Protein AF-A0A2G6PJ49-F1 (afdb_monomer)

Structure (mmCIF, N/CA/C/O backbone):
data_AF-A0A2G6PJ49-F1
#
_entry.id   AF-A0A2G6PJ49-F1
#
loop_
_atom_site.group_PDB
_atom_site.id
_atom_site.type_symbol
_atom_site.label_atom_id
_atom_site.label_alt_id
_atom_site.label_comp_id
_atom_site.label_asym_id
_atom_site.label_entity_id
_atom_site.label_seq_id
_atom_site.pdbx_PDB_ins_code
_atom_site.Cartn_x
_atom_site.Cartn_y
_atom_site.Cartn_z
_atom_site.occupancy
_atom_site.B_iso_or_equiv
_atom_site.auth_seq_id
_atom_site.auth_comp_id
_atom_site.auth_asym_id
_atom_site.auth_atom_id
_atom_site.pdbx_PDB_model_num
ATOM 1 N N . MET A 1 1 ? 31.97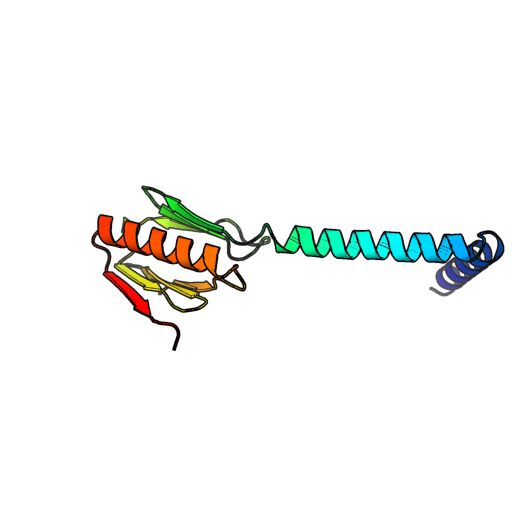1 29.845 -19.717 1.00 50.16 1 MET A N 1
ATOM 2 C CA . MET A 1 1 ? 30.785 29.062 -20.141 1.00 50.16 1 MET A CA 1
ATOM 3 C C . MET A 1 1 ? 30.758 28.738 -21.638 1.00 50.16 1 MET A C 1
ATOM 5 O O . MET A 1 1 ? 30.213 27.704 -21.982 1.00 50.16 1 MET A O 1
ATOM 9 N N . VAL A 1 2 ? 31.379 29.539 -22.517 1.00 52.47 2 VAL A N 1
ATOM 10 C CA . VAL A 1 2 ? 31.363 29.320 -23.983 1.00 52.47 2 VAL A CA 1
ATOM 11 C C . VAL A 1 2 ? 32.224 28.127 -24.442 1.00 52.47 2 VAL A C 1
ATOM 13 O O . VAL A 1 2 ? 31.807 27.374 -25.310 1.00 52.47 2 VAL A O 1
ATOM 16 N N . ILE A 1 3 ? 33.377 27.880 -23.807 1.00 52.06 3 ILE A N 1
ATOM 17 C CA . ILE A 1 3 ? 34.317 26.804 -24.200 1.00 52.06 3 ILE A CA 1
ATOM 18 C C . ILE A 1 3 ? 33.708 25.396 -24.023 1.00 52.06 3 ILE A C 1
ATOM 20 O O . ILE A 1 3 ? 33.989 24.494 -24.804 1.00 52.06 3 ILE A O 1
ATOM 24 N N . ALA A 1 4 ? 32.828 25.214 -23.032 1.00 54.66 4 ALA A N 1
ATOM 25 C CA . ALA A 1 4 ? 32.162 23.933 -22.792 1.00 54.66 4 ALA A CA 1
ATOM 26 C C . ALA A 1 4 ? 31.097 23.607 -23.855 1.00 54.66 4 ALA A C 1
ATOM 28 O O . ALA A 1 4 ? 30.935 22.443 -24.202 1.00 54.66 4 ALA A O 1
ATOM 29 N N . ALA A 1 5 ? 30.406 24.619 -24.393 1.00 55.31 5 ALA A N 1
ATOM 30 C CA . ALA A 1 5 ? 29.389 24.426 -25.429 1.00 55.31 5 ALA A CA 1
ATOM 31 C C . ALA A 1 5 ? 30.024 23.990 -26.760 1.00 55.31 5 ALA A C 1
ATOM 33 O O . ALA A 1 5 ? 29.625 22.977 -27.322 1.00 55.31 5 ALA A O 1
ATOM 34 N N . VAL A 1 6 ? 31.109 24.660 -27.176 1.00 63.25 6 VAL A N 1
ATOM 35 C CA . VAL A 1 6 ? 31.838 24.322 -28.415 1.00 63.25 6 VAL A CA 1
ATOM 36 C C . VAL A 1 6 ? 32.409 22.898 -28.370 1.00 63.25 6 VAL A C 1
ATOM 38 O O . VAL A 1 6 ? 32.410 22.195 -29.378 1.00 63.25 6 VAL A O 1
ATOM 41 N N . GLY A 1 7 ? 32.860 22.446 -27.195 1.00 66.38 7 GLY A N 1
ATOM 42 C CA . GLY A 1 7 ? 33.339 21.075 -27.009 1.00 66.38 7 GLY A CA 1
ATOM 43 C C . GLY A 1 7 ? 32.238 20.025 -27.179 1.00 66.38 7 GLY A C 1
ATOM 44 O O . GLY A 1 7 ? 32.470 18.999 -27.810 1.00 66.38 7 GLY A O 1
ATOM 45 N N . ILE A 1 8 ? 31.034 20.286 -26.661 1.00 73.94 8 ILE A N 1
ATOM 46 C CA . ILE A 1 8 ? 29.890 19.369 -26.786 1.00 73.94 8 ILE A CA 1
ATOM 47 C C . ILE A 1 8 ? 29.444 19.275 -28.247 1.00 73.94 8 ILE A C 1
ATOM 49 O O . ILE A 1 8 ? 29.245 18.167 -28.743 1.00 73.94 8 ILE A O 1
ATOM 53 N N . ASP A 1 9 ? 29.364 20.405 -28.949 1.00 72.31 9 ASP A N 1
ATOM 54 C CA . ASP A 1 9 ? 28.932 20.452 -30.349 1.00 72.31 9 ASP A CA 1
ATOM 55 C C . ASP A 1 9 ? 29.917 19.728 -31.283 1.00 72.31 9 ASP A C 1
ATOM 57 O O . ASP A 1 9 ? 29.505 18.971 -32.164 1.00 72.31 9 ASP A O 1
ATOM 61 N N . ALA A 1 10 ? 31.227 19.881 -31.050 1.00 74.12 10 ALA A N 1
ATOM 62 C CA . ALA A 1 10 ? 32.264 19.182 -31.812 1.00 74.12 10 ALA A CA 1
ATOM 63 C C . ALA A 1 10 ? 32.246 17.662 -31.574 1.00 74.12 10 ALA A C 1
ATOM 65 O O . ALA A 1 10 ? 32.399 16.884 -32.517 1.00 74.12 10 ALA A O 1
ATOM 66 N N . ILE A 1 11 ? 32.015 17.230 -30.329 1.00 74.50 11 ILE A N 1
ATOM 67 C CA . ILE A 1 11 ? 31.872 15.808 -29.986 1.00 74.50 11 ILE A CA 1
ATOM 68 C C . ILE A 1 11 ? 30.608 15.232 -30.632 1.00 74.50 11 ILE A C 1
ATOM 70 O O . ILE A 1 11 ? 30.655 14.132 -31.178 1.00 74.50 11 ILE A O 1
ATOM 74 N N . LEU A 1 12 ? 29.497 15.976 -30.623 1.00 71.12 12 LEU A N 1
ATOM 75 C CA . LEU A 1 12 ? 28.240 15.555 -31.241 1.00 71.12 12 LEU A CA 1
ATOM 76 C C . LEU A 1 12 ? 28.392 15.392 -32.762 1.00 71.12 12 LEU A C 1
ATOM 78 O O . LEU A 1 12 ? 27.957 14.386 -33.317 1.00 71.12 12 LEU A O 1
ATOM 82 N N . ALA A 1 13 ? 29.058 16.347 -33.421 1.00 72.19 13 ALA A N 1
ATOM 83 C CA . ALA A 1 13 ? 29.320 16.321 -34.858 1.00 72.19 13 ALA A CA 1
ATOM 84 C C . ALA A 1 13 ? 30.272 15.181 -35.265 1.00 72.19 13 ALA A C 1
ATOM 86 O O . ALA A 1 13 ? 30.041 14.510 -36.273 1.00 72.19 13 ALA A O 1
ATOM 87 N N . LEU A 1 14 ? 31.308 14.910 -34.462 1.00 72.19 14 LEU A N 1
ATOM 88 C CA . LEU A 1 14 ? 32.211 13.772 -34.664 1.00 72.19 14 LEU A CA 1
ATOM 89 C C . LEU A 1 14 ? 31.471 12.434 -34.503 1.00 72.19 14 LEU A C 1
ATOM 91 O O . LEU A 1 14 ? 31.644 11.517 -35.303 1.00 72.19 14 LEU A O 1
ATOM 95 N N . LEU A 1 15 ? 30.593 12.329 -33.504 1.00 68.31 15 LEU A N 1
ATOM 96 C CA . LEU A 1 15 ? 29.783 11.132 -33.283 1.00 68.31 15 LEU A CA 1
ATOM 97 C C . LEU A 1 15 ? 28.795 10.889 -34.440 1.00 68.31 15 LEU A C 1
ATOM 99 O O . LEU A 1 15 ? 28.603 9.748 -34.847 1.00 68.31 15 LEU A O 1
ATOM 103 N N . LEU A 1 16 ? 28.209 11.954 -34.998 1.00 68.44 16 LEU A N 1
ATOM 104 C CA . LEU A 1 16 ? 27.277 11.904 -36.135 1.00 68.44 16 LEU A CA 1
ATOM 105 C C . LEU A 1 16 ? 27.937 11.533 -37.470 1.00 68.44 16 LEU A C 1
ATOM 107 O O . LEU A 1 16 ? 27.258 11.027 -38.359 1.00 68.44 16 LEU A O 1
ATOM 111 N N . THR A 1 17 ? 29.235 11.798 -37.621 1.00 70.69 17 THR A N 1
ATOM 112 C CA . THR A 1 17 ? 29.982 11.555 -38.867 1.00 70.69 17 THR A CA 1
ATOM 113 C C . THR A 1 17 ? 30.674 10.197 -38.892 1.00 70.69 17 THR A C 1
ATOM 115 O O . THR A 1 17 ? 30.794 9.593 -39.955 1.00 70.69 17 THR A O 1
ATOM 118 N N . VAL A 1 18 ? 31.111 9.699 -37.733 1.00 72.62 18 VAL A N 1
ATOM 119 C CA . VAL A 1 18 ? 31.854 8.434 -37.615 1.00 72.62 18 VAL A CA 1
ATOM 120 C C . VAL A 1 18 ? 30.924 7.240 -37.395 1.00 72.62 18 VAL A C 1
ATOM 122 O O . VAL A 1 18 ? 31.223 6.128 -37.830 1.00 72.62 18 VAL A O 1
ATOM 125 N N . VAL A 1 19 ? 29.788 7.446 -36.725 1.00 72.56 19 VAL A N 1
ATOM 126 C CA . VAL A 1 19 ? 28.853 6.363 -36.415 1.00 72.56 19 VAL A CA 1
ATOM 127 C C . VAL A 1 19 ? 27.813 6.266 -37.528 1.00 72.56 19 VAL A C 1
ATOM 129 O O . VAL A 1 19 ? 27.116 7.246 -37.798 1.00 72.56 19 VAL A O 1
ATOM 132 N N . PRO A 1 20 ? 27.644 5.099 -38.174 1.00 77.88 20 PRO A N 1
ATOM 133 C CA . PRO A 1 20 ? 26.624 4.954 -39.193 1.00 77.88 20 PRO A CA 1
ATOM 134 C C . PRO A 1 20 ? 25.244 5.223 -38.590 1.00 77.88 20 PRO A C 1
ATOM 136 O O . PRO A 1 20 ? 24.904 4.739 -37.508 1.00 77.88 20 PRO A O 1
ATOM 139 N N . HIS A 1 21 ? 24.444 6.000 -39.317 1.00 73.31 21 HIS A N 1
ATOM 140 C CA . HIS A 1 21 ? 23.191 6.588 -38.844 1.00 73.31 21 HIS A CA 1
ATOM 141 C C . HIS A 1 21 ? 22.252 5.567 -38.171 1.00 73.31 21 HIS A C 1
ATOM 143 O O . HIS A 1 21 ? 21.623 5.877 -37.164 1.00 73.31 21 HIS A O 1
ATOM 149 N N . TYR A 1 22 ? 22.206 4.317 -38.650 1.00 79.12 22 TYR A N 1
ATOM 150 C CA . TYR A 1 22 ? 21.380 3.256 -38.05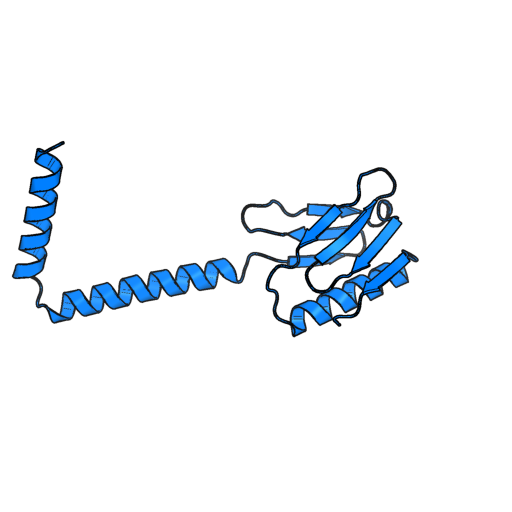8 1.00 79.12 22 TYR A CA 1
ATOM 151 C C . TYR A 1 22 ? 21.802 2.858 -36.628 1.00 79.12 22 TYR A C 1
ATOM 153 O O . TYR A 1 22 ? 20.938 2.547 -35.811 1.00 79.12 22 TYR A O 1
ATOM 161 N N . LEU A 1 23 ? 23.096 2.915 -36.281 1.00 79.62 23 LEU A N 1
ATOM 162 C CA . LEU A 1 23 ? 23.579 2.623 -34.923 1.00 79.62 23 LEU A CA 1
ATOM 163 C C . LEU A 1 23 ? 23.171 3.711 -33.923 1.00 79.62 23 LEU A C 1
ATOM 165 O O . LEU A 1 23 ? 22.918 3.395 -32.759 1.00 79.62 23 LEU A O 1
ATOM 169 N N . LEU A 1 24 ? 23.058 4.972 -34.355 1.00 80.81 24 LEU A N 1
ATOM 170 C CA . LEU A 1 24 ? 22.559 6.058 -33.502 1.00 80.81 24 LEU A CA 1
ATOM 171 C C . LEU A 1 24 ? 21.091 5.829 -33.124 1.00 80.81 24 LEU A C 1
ATOM 173 O O . LEU A 1 24 ? 20.742 5.926 -31.948 1.00 80.81 24 LEU A O 1
ATOM 177 N N . TRP A 1 25 ? 20.249 5.439 -34.087 1.00 80.69 25 TRP A N 1
ATOM 178 C CA . TRP A 1 25 ? 18.842 5.118 -33.822 1.00 80.69 25 TRP A CA 1
ATOM 179 C C . TRP A 1 25 ? 18.679 3.907 -32.910 1.00 80.69 25 TRP A C 1
ATOM 181 O O . TRP A 1 25 ? 17.876 3.955 -31.980 1.00 80.69 25 TRP A O 1
ATOM 191 N N . ILE A 1 26 ? 19.469 2.850 -33.120 1.00 86.38 26 ILE A N 1
ATOM 192 C CA . ILE A 1 26 ? 19.442 1.662 -32.256 1.00 86.38 26 ILE A CA 1
ATOM 193 C C . ILE A 1 26 ? 19.794 2.038 -30.811 1.00 86.38 26 ILE A C 1
ATOM 195 O O . ILE A 1 26 ? 19.076 1.649 -29.891 1.00 86.38 26 ILE A O 1
ATOM 199 N N . ASN A 1 27 ? 20.844 2.838 -30.599 1.00 84.12 27 ASN A N 1
ATOM 200 C CA . ASN A 1 27 ? 21.218 3.295 -29.259 1.00 84.12 27 ASN A CA 1
ATOM 201 C C . ASN A 1 27 ? 20.146 4.197 -28.634 1.00 84.12 27 ASN A C 1
ATOM 203 O O . ASN A 1 27 ? 19.819 4.029 -27.461 1.00 84.12 27 ASN A O 1
ATOM 207 N N . LEU A 1 28 ? 19.555 5.113 -29.406 1.00 87.06 28 LEU A N 1
ATOM 208 C CA . LEU A 1 28 ? 18.486 5.990 -28.926 1.00 87.06 28 LEU A CA 1
ATOM 209 C C . LEU A 1 28 ? 17.255 5.189 -28.474 1.00 87.06 28 LEU A C 1
ATOM 211 O O . LEU A 1 28 ? 16.691 5.461 -27.410 1.00 87.06 28 LEU A O 1
ATOM 215 N N . VAL A 1 29 ? 16.855 4.184 -29.258 1.00 90.50 29 VAL A N 1
ATOM 216 C CA . VAL A 1 29 ? 15.750 3.278 -28.919 1.00 90.50 29 VAL A CA 1
ATOM 217 C C . VAL A 1 29 ? 16.096 2.466 -27.675 1.00 90.50 29 VAL A C 1
ATOM 219 O O . VAL A 1 29 ? 15.284 2.402 -26.756 1.00 90.50 29 VAL A O 1
ATOM 222 N N . LEU A 1 30 ? 17.307 1.907 -27.595 1.00 92.00 30 LEU A N 1
ATOM 223 C CA . LEU A 1 30 ? 17.751 1.110 -26.452 1.00 92.00 30 LEU A CA 1
ATOM 224 C C . LEU A 1 30 ? 17.749 1.927 -25.151 1.00 92.00 30 LEU A C 1
ATOM 226 O O . LEU A 1 30 ? 17.214 1.477 -24.139 1.00 92.00 30 LEU A O 1
ATOM 230 N N . VAL A 1 31 ? 18.286 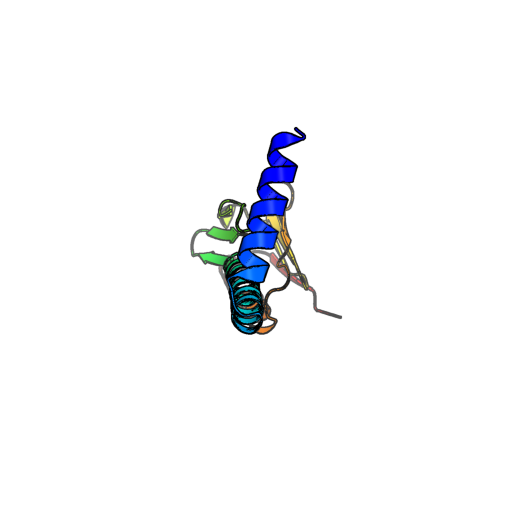3.150 -25.181 1.00 90.94 31 VAL A N 1
ATOM 231 C CA . VAL A 1 31 ? 18.308 4.059 -24.024 1.00 90.94 31 VAL A CA 1
ATOM 232 C C . VAL A 1 31 ? 16.890 4.418 -23.580 1.00 90.94 31 VAL A C 1
ATOM 234 O O . VAL A 1 31 ? 16.594 4.371 -22.385 1.00 90.94 31 VAL A O 1
ATOM 237 N N . ASN A 1 32 ? 15.989 4.716 -24.523 1.00 89.19 32 ASN A N 1
ATOM 238 C CA . ASN A 1 32 ? 14.582 4.972 -24.206 1.00 89.19 32 ASN A CA 1
ATOM 239 C C . ASN A 1 32 ? 13.899 3.743 -23.597 1.00 89.19 32 ASN A C 1
ATOM 241 O O . ASN A 1 32 ? 13.155 3.873 -22.628 1.00 89.19 32 ASN A O 1
ATOM 245 N N . LEU A 1 33 ? 14.178 2.547 -24.113 1.00 92.06 33 LEU A N 1
ATOM 246 C CA . LEU A 1 33 ? 13.595 1.302 -23.617 1.00 92.06 33 LEU A CA 1
ATOM 247 C C . LEU A 1 33 ? 14.058 1.011 -22.180 1.00 92.06 33 LEU A C 1
ATOM 249 O O . LEU A 1 33 ? 13.238 0.685 -21.322 1.00 92.06 33 LEU A O 1
ATOM 253 N N . VAL A 1 34 ? 15.340 1.236 -21.875 1.00 92.25 34 VAL A N 1
ATOM 254 C CA . VAL A 1 34 ? 15.881 1.144 -20.508 1.00 92.25 34 VAL A CA 1
ATOM 255 C C . VAL A 1 34 ? 15.260 2.201 -19.585 1.00 92.25 34 VAL A C 1
ATOM 257 O O . VAL A 1 34 ? 14.895 1.893 -18.448 1.00 92.25 34 VAL A O 1
ATOM 260 N N . LEU A 1 35 ? 15.077 3.439 -20.050 1.00 89.00 35 LEU A N 1
ATOM 261 C CA . LEU A 1 35 ? 14.397 4.492 -19.285 1.00 89.00 35 LEU A CA 1
ATOM 262 C C . LEU A 1 35 ? 12.948 4.114 -18.960 1.00 89.00 35 LEU A C 1
ATOM 264 O O . LEU A 1 35 ? 12.541 4.162 -17.800 1.00 89.00 35 LEU A O 1
ATOM 268 N N . LEU A 1 36 ? 12.181 3.670 -19.953 1.00 86.75 36 LEU A N 1
ATOM 269 C CA . LEU A 1 36 ? 10.802 3.228 -19.756 1.00 86.75 36 LEU A CA 1
ATOM 270 C C . LEU A 1 36 ? 10.729 2.029 -18.805 1.00 86.75 36 LEU A C 1
ATOM 272 O O . LEU A 1 36 ? 9.909 2.025 -17.884 1.00 86.75 36 LEU A O 1
ATOM 276 N N . PHE A 1 37 ? 11.630 1.057 -18.958 1.00 85.62 37 PHE A N 1
ATOM 277 C CA . PHE A 1 37 ? 11.706 -0.104 -18.075 1.00 85.62 37 PHE A CA 1
ATOM 278 C C . PHE A 1 37 ? 12.028 0.291 -16.629 1.00 85.62 37 PHE A C 1
ATOM 280 O O . PHE A 1 37 ? 11.375 -0.174 -15.695 1.00 85.62 37 PHE A O 1
ATOM 287 N N . THR A 1 38 ? 12.992 1.189 -16.418 1.00 80.31 38 THR A N 1
ATOM 288 C CA . THR A 1 38 ? 13.366 1.648 -15.071 1.00 80.31 38 THR A CA 1
ATOM 289 C C . THR A 1 38 ? 12.267 2.473 -14.407 1.00 80.31 38 THR A C 1
ATOM 291 O O . THR A 1 38 ? 12.055 2.325 -13.201 1.00 80.31 38 THR A O 1
ATOM 294 N N . ILE A 1 39 ? 11.530 3.292 -15.164 1.00 78.31 39 ILE A N 1
ATOM 295 C CA . ILE A 1 39 ? 10.356 4.027 -14.671 1.00 78.31 39 ILE A CA 1
ATOM 296 C C . ILE A 1 39 ? 9.247 3.048 -14.268 1.00 78.31 39 ILE A C 1
ATOM 298 O O . ILE A 1 39 ? 8.717 3.143 -13.158 1.00 78.31 39 ILE A O 1
ATOM 302 N N . TRP A 1 40 ? 8.937 2.076 -15.128 1.00 74.69 40 TRP A N 1
ATOM 303 C CA . TRP A 1 40 ? 7.925 1.058 -14.858 1.00 74.69 40 TRP A CA 1
ATOM 304 C C . TRP A 1 40 ? 8.282 0.207 -13.630 1.00 74.69 40 TRP A C 1
ATOM 306 O O . TRP A 1 40 ? 7.485 0.096 -12.698 1.00 74.69 40 TRP A O 1
ATOM 316 N N . PHE A 1 41 ? 9.513 -0.305 -13.561 1.00 70.06 41 PHE A N 1
ATOM 317 C CA . PHE A 1 41 ? 9.990 -1.129 -12.447 1.00 70.06 41 PHE A CA 1
ATOM 318 C C . PHE A 1 41 ? 10.060 -0.362 -11.123 1.00 70.06 41 PHE A C 1
ATOM 320 O O . PHE A 1 41 ? 9.824 -0.922 -10.051 1.00 70.06 41 PHE A O 1
ATOM 327 N N . ARG A 1 42 ? 10.366 0.940 -11.174 1.00 64.12 42 ARG A N 1
ATOM 328 C CA . ARG A 1 42 ? 10.266 1.802 -9.994 1.00 64.12 42 ARG A CA 1
ATOM 329 C C . ARG A 1 42 ? 8.822 1.938 -9.537 1.00 64.12 42 ARG A C 1
ATOM 331 O O . ARG A 1 42 ? 8.588 1.827 -8.343 1.00 64.12 42 ARG A O 1
ATOM 338 N N . SER A 1 43 ? 7.873 2.145 -10.444 1.00 60.16 43 SER A N 1
ATOM 339 C CA . SER A 1 43 ? 6.472 2.393 -10.088 1.00 60.16 43 SER A CA 1
ATOM 340 C C . SER A 1 43 ? 5.822 1.215 -9.343 1.00 60.16 43 SER A C 1
ATOM 342 O O . SER A 1 43 ? 5.064 1.415 -8.393 1.00 60.16 43 SER A O 1
ATOM 344 N N . THR A 1 44 ? 6.171 -0.024 -9.697 1.00 57.72 44 THR A N 1
ATOM 345 C CA . THR A 1 44 ? 5.490 -1.227 -9.186 1.00 57.72 44 THR A CA 1
ATOM 346 C C . THR A 1 44 ? 5.843 -1.607 -7.742 1.00 57.72 44 THR A C 1
ATOM 348 O O . THR A 1 44 ? 5.058 -2.282 -7.083 1.00 57.72 44 THR A O 1
ATOM 351 N N . LYS A 1 45 ? 6.981 -1.161 -7.191 1.00 53.34 45 LYS A N 1
ATOM 352 C CA . LYS A 1 45 ? 7.508 -1.671 -5.902 1.00 53.34 45 LYS A CA 1
ATOM 353 C C . LYS A 1 45 ? 7.190 -0.829 -4.654 1.00 53.34 45 LYS A C 1
ATOM 355 O O . LYS A 1 45 ? 7.795 -1.041 -3.603 1.00 53.34 45 LYS A O 1
ATOM 360 N N . MET A 1 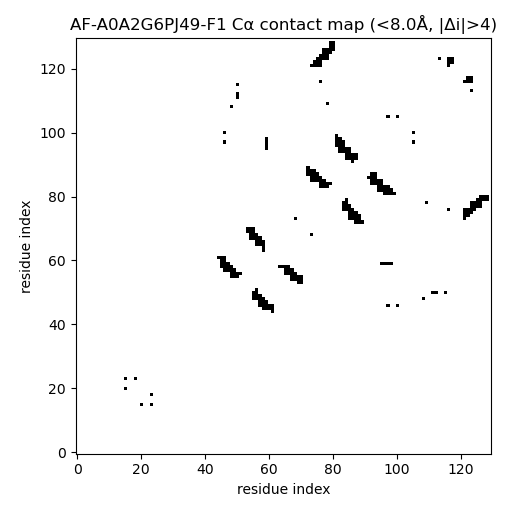46 ? 6.305 0.167 -4.733 1.00 55.38 46 MET A N 1
ATOM 361 C CA . MET A 1 46 ? 6.347 1.297 -3.780 1.00 55.38 46 MET A CA 1
ATOM 362 C C . MET A 1 46 ? 5.178 1.410 -2.794 1.00 55.38 46 MET A C 1
ATOM 364 O O . MET A 1 46 ? 5.279 2.190 -1.840 1.00 55.38 46 MET A O 1
ATOM 368 N N . PHE A 1 47 ? 4.114 0.627 -2.977 1.00 61.50 47 PHE A N 1
ATOM 369 C CA . PHE A 1 47 ? 2.913 0.683 -2.147 1.00 61.50 47 PHE A CA 1
ATOM 370 C C . PHE A 1 47 ? 2.617 -0.696 -1.583 1.00 61.50 47 PHE A C 1
ATOM 372 O O . PHE A 1 47 ? 2.304 -1.621 -2.322 1.00 61.50 47 PHE A O 1
ATOM 379 N N . TYR A 1 48 ? 2.724 -0.833 -0.267 1.00 67.56 48 TYR A N 1
ATOM 380 C CA . TYR A 1 48 ? 2.270 -2.038 0.409 1.00 67.56 48 TYR A CA 1
ATOM 381 C C . TYR A 1 48 ? 1.500 -1.656 1.653 1.00 67.56 48 TYR A C 1
ATOM 383 O O . TYR A 1 48 ? 1.771 -0.645 2.308 1.00 67.56 48 TYR A O 1
ATOM 391 N N . PHE A 1 49 ? 0.526 -2.486 1.967 1.00 65.88 49 PHE A N 1
ATOM 392 C CA . PHE A 1 49 ? -0.281 -2.358 3.154 1.00 65.88 49 PHE A CA 1
ATOM 393 C C . PHE A 1 49 ? -0.436 -3.786 3.669 1.00 65.88 49 PHE A C 1
ATOM 395 O O . PHE A 1 49 ? -0.973 -4.652 2.991 1.00 65.88 49 PHE A O 1
ATOM 402 N N . GLN A 1 50 ? 0.176 -4.062 4.810 1.00 70.75 50 GLN A N 1
ATOM 403 C CA . GLN A 1 50 ? 0.263 -5.385 5.402 1.00 70.75 50 GLN A CA 1
ATOM 404 C C . GLN A 1 50 ? -0.287 -5.285 6.817 1.00 70.75 50 GLN A C 1
ATOM 406 O O . GLN A 1 50 ? 0.141 -4.440 7.608 1.00 70.75 50 GLN A O 1
ATOM 411 N N . SER A 1 51 ? -1.262 -6.129 7.123 1.00 66.25 51 SER A N 1
ATOM 412 C CA . SER A 1 51 ? -1.701 -6.328 8.495 1.00 66.25 51 SER A CA 1
ATOM 413 C C . SER A 1 51 ? -0.895 -7.462 9.103 1.00 66.25 51 SER A C 1
ATOM 415 O O . SER A 1 51 ? -0.626 -8.453 8.432 1.00 66.25 51 SER A O 1
ATOM 417 N N . ASP A 1 52 ? -0.505 -7.280 10.353 1.00 71.44 52 ASP A N 1
ATOM 418 C CA . ASP A 1 52 ? 0.162 -8.277 11.176 1.00 71.44 52 ASP A CA 1
ATOM 419 C C . ASP A 1 52 ? -0.549 -8.360 12.532 1.00 71.44 52 ASP A C 1
ATOM 421 O O . ASP A 1 52 ? -1.315 -7.452 12.888 1.00 71.44 52 ASP A O 1
ATOM 425 N N . GLU A 1 53 ? -0.243 -9.389 13.320 1.00 68.94 53 GLU A N 1
ATOM 426 C CA . GLU A 1 53 ? -0.956 -9.706 14.560 1.00 68.94 53 GLU A CA 1
ATOM 427 C C . GLU A 1 53 ? -0.835 -8.604 15.634 1.00 68.94 53 GLU A C 1
ATOM 429 O O . GLU A 1 53 ? -1.683 -8.477 16.514 1.00 68.94 53 GLU A O 1
ATOM 434 N N . HIS A 1 54 ? 0.154 -7.721 15.529 1.00 71.38 54 HIS A N 1
ATOM 435 C CA . HIS A 1 54 ? 0.336 -6.613 16.475 1.00 71.38 54 HIS A CA 1
ATOM 436 C C . HIS A 1 54 ? 0.173 -5.233 15.845 1.00 71.38 54 HIS A C 1
ATOM 438 O O . HIS A 1 54 ? -0.026 -4.237 16.541 1.00 71.38 54 HIS A O 1
ATOM 444 N N . SER A 1 55 ? 0.251 -5.128 14.519 1.00 77.38 55 SER A N 1
ATOM 445 C CA . SER A 1 55 ? 0.306 -3.815 13.887 1.00 77.38 55 SER A CA 1
ATOM 446 C C . SER A 1 55 ? -0.093 -3.800 12.428 1.00 77.38 55 SER A C 1
ATOM 448 O O . SER A 1 55 ? 0.250 -4.696 11.663 1.00 77.38 55 SER A O 1
ATOM 450 N N . LEU A 1 56 ? -0.644 -2.668 12.023 1.00 78.62 56 LEU A N 1
ATOM 451 C CA . LEU A 1 56 ? -0.832 -2.296 10.638 1.00 78.62 56 LEU A CA 1
ATOM 452 C C . LEU A 1 56 ? 0.446 -1.639 10.097 1.00 78.62 56 LEU A C 1
ATOM 454 O O . LEU A 1 56 ? 0.842 -0.562 10.558 1.00 78.62 56 LEU A O 1
ATOM 458 N N . ARG A 1 57 ? 1.099 -2.269 9.119 1.00 79.94 57 ARG A N 1
ATOM 459 C CA . ARG A 1 57 ? 2.260 -1.719 8.408 1.00 79.94 57 ARG A CA 1
ATOM 460 C C . ARG A 1 57 ? 1.838 -1.220 7.038 1.00 79.94 57 ARG A C 1
ATOM 462 O O . ARG A 1 57 ? 1.204 -1.939 6.277 1.00 79.94 57 ARG A O 1
ATOM 469 N N . TYR A 1 58 ? 2.209 0.005 6.691 1.00 75.44 58 TYR A N 1
ATOM 470 C CA . TYR A 1 58 ? 1.925 0.528 5.362 1.00 75.44 58 TYR A CA 1
ATOM 471 C C . TYR A 1 58 ? 3.016 1.467 4.860 1.00 75.44 58 TYR A C 1
ATOM 473 O O . TYR A 1 58 ? 3.664 2.187 5.626 1.00 75.44 58 TYR A O 1
ATOM 481 N N . ARG A 1 59 ? 3.185 1.487 3.540 1.00 71.81 59 ARG A N 1
ATOM 482 C CA . ARG A 1 59 ? 4.080 2.392 2.825 1.00 71.81 59 ARG A CA 1
ATOM 483 C C . ARG A 1 59 ? 3.306 3.054 1.694 1.00 71.81 59 ARG A C 1
ATOM 485 O O . ARG A 1 59 ? 2.756 2.377 0.836 1.00 71.81 59 ARG A O 1
ATOM 492 N N . THR A 1 60 ? 3.246 4.384 1.725 1.00 65.75 60 THR A N 1
ATOM 493 C CA . THR A 1 60 ? 2.494 5.202 0.752 1.00 65.75 60 THR A CA 1
ATOM 494 C C . THR A 1 60 ? 3.372 5.784 -0.346 1.00 65.75 60 THR A C 1
ATOM 496 O O . THR A 1 60 ? 2.901 6.563 -1.160 1.00 65.75 60 THR A O 1
ATOM 499 N N . SER A 1 61 ? 4.676 5.552 -0.290 1.00 63.44 61 SER A N 1
ATOM 500 C CA . SER A 1 61 ? 5.650 6.078 -1.238 1.00 63.44 61 SER A CA 1
ATOM 501 C C . SER A 1 61 ? 6.980 5.382 -1.005 1.00 63.44 61 SER A C 1
ATOM 503 O O . SER A 1 61 ? 7.365 5.111 0.136 1.00 63.44 61 SER A O 1
ATOM 505 N N . TYR A 1 62 ? 7.749 5.198 -2.068 1.00 61.84 62 TYR A N 1
ATOM 506 C CA . TYR A 1 62 ? 9.120 4.713 -1.971 1.00 61.84 62 TYR A CA 1
ATOM 507 C C . TYR A 1 62 ? 10.035 5.593 -1.145 1.00 61.84 62 TYR A C 1
ATOM 509 O O . TYR A 1 62 ? 10.911 5.079 -0.463 1.00 61.84 62 TYR A O 1
ATOM 517 N N . ARG A 1 63 ? 9.824 6.909 -1.139 1.00 58.81 63 ARG A N 1
ATOM 518 C CA . ARG A 1 63 ? 10.631 7.795 -0.292 1.00 58.81 63 ARG A CA 1
ATOM 519 C C . ARG A 1 63 ? 10.160 7.809 1.160 1.00 58.81 63 ARG A C 1
ATOM 521 O O . ARG A 1 63 ? 10.904 8.240 2.029 1.00 58.81 63 ARG A O 1
ATOM 528 N N . SER A 1 64 ? 8.944 7.332 1.438 1.00 63.72 64 SER A N 1
ATOM 529 C CA . SER A 1 64 ? 8.433 7.267 2.807 1.00 63.72 64 SER A CA 1
ATOM 530 C C . SER A 1 64 ? 8.930 6.017 3.527 1.00 63.72 64 SER A C 1
ATOM 532 O O . SER A 1 64 ? 8.886 4.913 2.974 1.00 63.72 64 SER A O 1
ATOM 534 N N . LEU A 1 65 ? 9.372 6.204 4.772 1.00 68.06 65 LEU A N 1
ATOM 535 C CA . LEU A 1 65 ? 9.636 5.103 5.690 1.00 68.06 65 LEU A CA 1
ATOM 536 C C . LEU A 1 65 ? 8.345 4.304 5.937 1.00 68.06 65 LEU A C 1
ATOM 538 O O . LEU A 1 65 ? 7.261 4.905 5.977 1.00 68.06 65 LEU A O 1
ATOM 542 N N . PRO A 1 66 ? 8.446 2.976 6.128 1.00 68.69 66 PRO A N 1
ATOM 543 C CA . PRO A 1 66 ? 7.326 2.154 6.562 1.00 68.69 66 PRO A CA 1
ATOM 544 C C . PRO A 1 66 ? 6.693 2.756 7.810 1.00 68.69 66 PRO A C 1
ATOM 546 O O . PRO A 1 66 ? 7.371 2.997 8.808 1.00 68.69 66 PRO A O 1
ATOM 549 N N . ARG A 1 67 ? 5.389 3.009 7.766 1.00 76.56 67 ARG A N 1
ATOM 550 C CA . ARG A 1 67 ? 4.645 3.459 8.937 1.00 76.56 67 ARG A CA 1
ATOM 551 C C . ARG A 1 67 ? 3.998 2.251 9.589 1.00 76.56 67 ARG A C 1
ATOM 553 O O . ARG A 1 67 ? 3.373 1.439 8.913 1.00 76.56 67 ARG A O 1
ATOM 560 N N . ARG A 1 68 ? 4.145 2.159 10.907 1.00 82.00 68 ARG A N 1
ATOM 561 C CA . ARG A 1 68 ? 3.532 1.133 11.749 1.00 82.00 68 ARG A CA 1
ATOM 562 C C . ARG A 1 68 ? 2.509 1.801 12.662 1.00 82.00 68 ARG A C 1
ATOM 564 O O . ARG A 1 68 ? 2.777 2.882 13.183 1.00 82.00 68 ARG A O 1
ATOM 571 N N . ILE A 1 69 ? 1.335 1.198 12.794 1.00 82.31 69 ILE A N 1
ATOM 572 C CA . ILE A 1 69 ? 0.293 1.606 13.742 1.00 82.31 69 ILE A CA 1
ATOM 573 C C . ILE A 1 69 ? -0.075 0.368 14.552 1.00 82.31 69 ILE A C 1
ATOM 575 O O . ILE A 1 69 ? -0.428 -0.652 13.961 1.00 82.31 69 ILE A O 1
ATOM 579 N N . ALA A 1 70 ? 0.042 0.442 15.876 1.00 84.75 70 ALA A N 1
ATOM 580 C CA . ALA A 1 70 ? -0.384 -0.639 16.757 1.00 84.75 70 ALA A CA 1
ATOM 581 C C . ALA A 1 70 ? -1.912 -0.752 16.733 1.00 84.75 70 ALA A C 1
ATOM 583 O O . ALA A 1 70 ? -2.616 0.259 16.742 1.00 84.75 70 ALA A O 1
ATOM 584 N N . TRP A 1 71 ? -2.437 -1.975 16.696 1.00 83.69 71 TRP A N 1
ATOM 585 C CA . TRP A 1 71 ? -3.887 -2.190 16.648 1.00 83.69 71 TRP A CA 1
ATOM 586 C C . TRP A 1 71 ? -4.612 -1.674 17.896 1.00 83.69 71 TRP A C 1
ATOM 588 O O . TRP A 1 71 ? -5.751 -1.227 17.797 1.00 83.69 71 TRP A O 1
ATOM 598 N N . GLU A 1 72 ? -3.939 -1.670 19.044 1.00 84.56 72 GLU A N 1
ATOM 599 C CA . GLU A 1 72 ? -4.448 -1.149 20.319 1.00 84.56 72 GLU A CA 1
ATOM 600 C C . GLU A 1 72 ? -4.781 0.348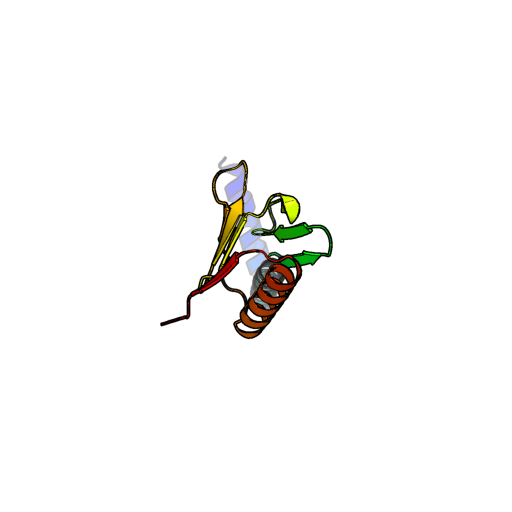 20.264 1.00 84.56 72 GLU A C 1
ATOM 602 O O . GLU A 1 72 ? -5.706 0.807 20.941 1.00 84.56 72 GLU A O 1
ATOM 607 N N . GLU A 1 73 ? -4.068 1.103 19.425 1.00 85.94 73 GLU A N 1
ATOM 608 C CA . GLU A 1 73 ? -4.286 2.536 19.221 1.00 85.94 73 GLU A CA 1
ATOM 609 C C . GLU A 1 73 ? -5.455 2.821 18.270 1.00 85.94 73 GLU A C 1
ATOM 611 O O . GLU A 1 73 ? -5.925 3.959 18.195 1.00 85.94 73 GLU A O 1
ATOM 616 N N . VAL A 1 74 ? -5.933 1.821 17.522 1.00 86.56 74 VAL A N 1
ATOM 617 C CA . VAL A 1 74 ? -6.972 1.992 16.505 1.00 86.56 74 VAL A CA 1
ATOM 618 C C . VAL A 1 74 ? -8.355 1.909 17.144 1.00 86.56 74 VAL A C 1
ATOM 620 O O . VAL A 1 74 ? -8.740 0.900 17.725 1.00 86.56 74 VAL A O 1
ATOM 623 N N . GLN A 1 75 ? -9.137 2.974 16.996 1.00 88.25 75 GLN A N 1
ATOM 624 C CA . GLN A 1 75 ? -10.523 3.035 17.458 1.00 88.25 75 GLN A CA 1
ATOM 625 C C . GLN A 1 75 ? -11.502 2.573 16.371 1.00 88.25 75 GLN A C 1
ATOM 627 O O . GLN A 1 75 ? -12.436 1.816 16.634 1.00 88.25 75 GLN A O 1
ATOM 632 N N . ALA A 1 76 ? -11.299 3.041 15.140 1.00 87.69 76 ALA A N 1
ATOM 633 C CA . ALA A 1 76 ? -12.155 2.709 14.009 1.00 87.69 76 ALA A CA 1
ATOM 634 C C . ALA A 1 76 ? -11.394 2.815 12.686 1.00 87.69 76 ALA A C 1
ATOM 636 O O . ALA A 1 76 ? -10.448 3.593 12.548 1.00 87.69 76 ALA A O 1
ATOM 637 N N . ILE A 1 77 ? -11.849 2.074 11.680 1.00 88.69 77 ILE A N 1
ATOM 638 C CA . ILE A 1 77 ? -11.314 2.116 10.321 1.00 88.69 77 ILE A CA 1
ATOM 639 C C . ILE A 1 77 ? -12.459 2.398 9.348 1.00 88.69 77 ILE A C 1
ATOM 641 O O . ILE A 1 77 ? -13.503 1.748 9.363 1.00 88.69 77 ILE A O 1
ATOM 645 N N . ARG A 1 78 ? -12.261 3.378 8.466 1.00 89.50 78 ARG A N 1
ATOM 646 C CA . ARG A 1 78 ? -13.138 3.639 7.324 1.00 89.50 78 ARG A CA 1
ATOM 647 C C . ARG A 1 78 ? -12.381 3.344 6.040 1.00 89.50 78 ARG A C 1
ATOM 649 O O . ARG A 1 78 ? -11.386 3.999 5.733 1.00 89.50 78 ARG A O 1
ATOM 656 N N . ILE A 1 79 ? -12.884 2.382 5.285 1.00 88.06 79 ILE A N 1
ATOM 657 C CA . ILE A 1 79 ? -12.316 1.948 4.015 1.00 88.06 79 ILE A CA 1
ATOM 658 C C . ILE A 1 79 ? -13.109 2.624 2.897 1.00 88.06 79 ILE A C 1
ATOM 660 O O . ILE A 1 79 ? -14.307 2.397 2.758 1.00 88.06 79 ILE A O 1
ATOM 664 N N . GLY A 1 80 ? -12.449 3.491 2.135 1.00 84.00 80 GLY A N 1
ATOM 665 C CA . GLY A 1 80 ? -13.002 4.151 0.957 1.00 84.00 80 GLY A CA 1
ATOM 666 C C . GLY A 1 80 ? -12.549 3.495 -0.354 1.00 84.00 80 GLY A C 1
ATOM 667 O O . GLY A 1 80 ? -11.789 2.523 -0.337 1.00 84.00 80 GLY A O 1
ATOM 668 N N . PRO A 1 81 ? -12.975 4.035 -1.509 1.00 79.06 81 PRO A N 1
ATOM 669 C CA . PRO A 1 81 ? -12.611 3.512 -2.825 1.00 79.06 81 PRO A CA 1
ATOM 670 C C . PRO A 1 81 ? -11.092 3.526 -3.048 1.00 79.06 81 PRO A C 1
ATOM 672 O O . PRO A 1 81 ? -10.518 2.466 -3.269 1.00 79.06 81 PRO A O 1
ATOM 675 N N . ALA A 1 82 ? -10.448 4.684 -2.863 1.00 79.62 82 ALA A N 1
ATOM 676 C CA . ALA A 1 82 ? -9.010 4.895 -3.084 1.00 79.62 82 ALA A CA 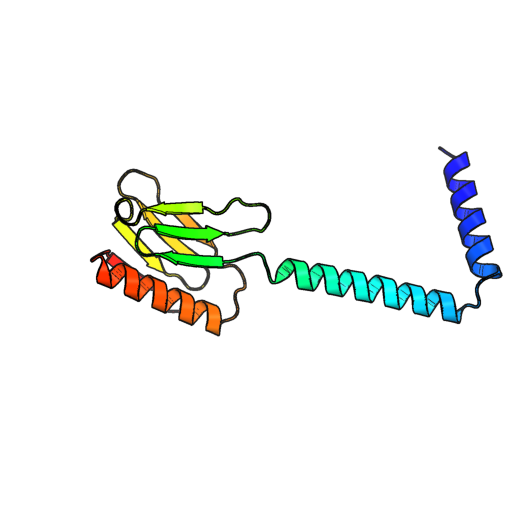1
ATOM 677 C C . ALA A 1 82 ? -8.236 5.296 -1.809 1.00 79.62 82 ALA A C 1
ATOM 679 O O . ALA A 1 82 ? -7.134 5.843 -1.871 1.00 79.62 82 ALA A O 1
ATOM 680 N N . TYR A 1 83 ? -8.819 5.099 -0.624 1.00 82.81 83 TYR A N 1
ATOM 681 C CA . TYR A 1 83 ? -8.171 5.475 0.633 1.00 82.81 83 TYR A CA 1
ATOM 682 C C . TYR A 1 83 ? -8.638 4.625 1.811 1.00 82.81 83 TYR A C 1
ATOM 684 O O . TYR A 1 83 ? -9.749 4.106 1.821 1.00 82.81 83 TYR A O 1
ATOM 692 N N . ILE A 1 84 ? -7.815 4.577 2.853 1.00 86.31 84 ILE A N 1
ATOM 693 C CA . ILE A 1 84 ? -8.131 3.986 4.153 1.00 86.31 84 ILE A CA 1
ATOM 694 C C . ILE A 1 84 ? -7.926 5.062 5.207 1.00 86.31 84 ILE A C 1
ATOM 696 O O . ILE A 1 84 ? -6.858 5.662 5.304 1.00 86.31 84 ILE A O 1
ATOM 700 N N . ARG A 1 85 ? -8.963 5.360 5.985 1.00 88.19 85 ARG A N 1
ATOM 701 C CA . ARG A 1 85 ? -8.894 6.307 7.096 1.00 88.19 85 ARG A CA 1
ATOM 702 C C . ARG A 1 85 ? -8.914 5.538 8.408 1.00 88.19 85 ARG A C 1
ATOM 704 O O . ARG A 1 85 ? -9.850 4.795 8.673 1.00 88.19 85 ARG A O 1
ATOM 711 N N . ILE A 1 86 ? -7.888 5.750 9.216 1.00 89.12 86 ILE A N 1
ATOM 712 C CA . ILE A 1 86 ? -7.688 5.116 10.515 1.00 89.12 86 ILE A CA 1
ATOM 713 C C . ILE A 1 86 ? -7.936 6.181 11.579 1.00 89.12 86 ILE A C 1
ATOM 715 O O . ILE A 1 86 ? -7.289 7.231 11.576 1.00 89.12 86 ILE A O 1
ATOM 719 N N . PHE A 1 87 ? -8.891 5.932 12.463 1.00 88.50 87 PHE A N 1
ATOM 720 C CA . PHE A 1 87 ? -9.163 6.758 13.631 1.00 88.50 87 PHE A CA 1
ATOM 721 C C . PHE A 1 87 ? -8.385 6.182 14.808 1.00 88.50 87 PHE A C 1
ATOM 723 O O . PHE A 1 87 ? -8.522 4.999 15.120 1.00 88.50 87 PHE A O 1
ATOM 730 N N . LEU A 1 88 ? -7.531 7.007 15.408 1.00 88.62 88 LEU A N 1
ATOM 731 C CA . LEU A 1 88 ? -6.685 6.632 16.536 1.00 88.62 88 LEU A CA 1
ATOM 732 C C . LEU A 1 88 ? -7.330 7.145 17.825 1.00 88.62 88 LEU A C 1
ATOM 734 O O . LEU A 1 88 ? -7.983 8.185 17.793 1.00 88.62 88 LEU A O 1
ATOM 738 N N . LYS A 1 89 ? -7.133 6.440 18.942 1.00 84.94 89 LYS A N 1
ATOM 739 C CA . LYS A 1 89 ? -7.698 6.818 20.248 1.00 84.94 89 LYS A CA 1
ATOM 740 C C . LYS A 1 89 ? -7.167 8.165 20.751 1.00 84.94 89 LYS A C 1
ATOM 742 O O . LYS A 1 89 ? -7.944 9.002 21.187 1.00 84.94 89 LYS A O 1
ATOM 747 N N . GLU A 1 90 ? -5.855 8.380 20.647 1.00 82.25 90 GLU A N 1
ATOM 748 C CA . GLU A 1 90 ? -5.180 9.559 21.221 1.00 82.25 90 GLU A CA 1
ATOM 749 C C . GLU A 1 90 ? -4.739 10.595 20.176 1.00 82.25 90 GLU A C 1
ATOM 751 O O . GLU A 1 90 ? -4.383 11.724 20.506 1.00 82.25 90 GLU A O 1
ATOM 756 N N . ARG A 1 91 ? -4.731 10.233 18.887 1.00 77.69 91 ARG A N 1
ATOM 757 C CA . ARG A 1 91 ? -4.186 11.072 17.807 1.00 77.69 91 ARG A CA 1
ATOM 758 C C . ARG A 1 91 ? -5.244 11.437 16.773 1.00 77.69 91 ARG A C 1
ATOM 760 O O . ARG A 1 91 ? -6.212 10.714 16.554 1.00 77.69 91 ARG A O 1
ATOM 767 N N . LYS A 1 92 ? -4.997 12.534 16.041 1.00 79.56 92 LYS A N 1
ATOM 768 C CA . LYS A 1 92 ? -5.784 12.894 14.849 1.00 79.56 92 LYS A CA 1
ATOM 769 C C . LYS A 1 92 ? -5.850 11.720 13.865 1.00 79.56 92 LYS A C 1
ATOM 771 O O . LYS A 1 92 ? -4.866 11.011 13.648 1.00 79.56 92 LYS A O 1
ATOM 776 N N . SER A 1 93 ? -7.013 11.563 13.229 1.00 83.62 93 SER A N 1
ATOM 777 C CA . SER A 1 93 ? -7.256 10.521 12.228 1.00 83.62 93 SER A CA 1
ATOM 778 C C . SER A 1 93 ? -6.213 10.558 11.112 1.00 83.62 93 SER A C 1
ATOM 780 O O . SER A 1 93 ? -5.876 11.632 10.605 1.00 83.62 93 SER A O 1
ATOM 782 N N . ARG A 1 94 ? -5.758 9.388 10.670 1.00 84.00 94 ARG A N 1
ATOM 783 C CA . ARG A 1 94 ? -4.760 9.251 9.612 1.00 84.00 94 ARG A CA 1
ATOM 784 C C . ARG A 1 94 ? -5.413 8.739 8.341 1.00 84.00 94 ARG A C 1
ATOM 786 O O . ARG A 1 94 ? -6.041 7.685 8.339 1.00 84.00 94 ARG A O 1
ATOM 793 N N . ARG A 1 95 ? -5.265 9.484 7.246 1.00 83.25 95 ARG A N 1
ATOM 794 C CA . ARG A 1 95 ? -5.714 9.055 5.917 1.00 83.25 95 ARG A CA 1
ATOM 795 C C . ARG A 1 95 ? -4.530 8.476 5.153 1.00 83.25 95 ARG A C 1
ATOM 797 O O . ARG A 1 95 ? -3.540 9.167 4.936 1.00 83.25 95 ARG A O 1
ATOM 804 N N . VAL A 1 96 ? -4.658 7.226 4.738 1.00 80.88 96 VAL A N 1
ATOM 805 C CA . VAL A 1 96 ? -3.730 6.532 3.853 1.00 80.88 96 VAL A CA 1
ATOM 806 C C . VAL A 1 96 ? -4.354 6.505 2.464 1.00 80.88 96 VAL A C 1
ATOM 808 O O . VAL A 1 96 ? -5.450 5.979 2.291 1.00 80.88 96 VAL A O 1
ATOM 811 N N . SER A 1 97 ? -3.696 7.121 1.484 1.00 77.56 97 SER A N 1
ATOM 812 C CA . SER A 1 97 ? -4.095 6.987 0.080 1.00 77.56 97 SER A CA 1
ATOM 813 C C . SER A 1 97 ? -3.605 5.638 -0.437 1.00 77.56 97 SER A C 1
ATOM 815 O O . SER A 1 97 ? -2.437 5.309 -0.237 1.00 77.56 97 SER A O 1
ATOM 817 N N . LEU A 1 98 ? -4.490 4.867 -1.068 1.00 73.50 98 LEU A N 1
ATOM 818 C CA . LEU A 1 98 ? -4.147 3.583 -1.686 1.00 73.50 98 LEU A CA 1
ATOM 819 C C . LEU A 1 98 ? -3.515 3.767 -3.076 1.00 73.50 98 LEU A C 1
ATOM 821 O O . LEU A 1 98 ? -2.933 2.831 -3.609 1.00 73.50 98 LEU A O 1
ATOM 825 N N . GLY A 1 99 ? -3.564 4.980 -3.639 1.00 67.75 99 GLY A N 1
ATOM 826 C CA . GLY A 1 99 ? -3.043 5.247 -4.979 1.00 67.75 99 GLY A CA 1
ATOM 827 C C . GLY A 1 99 ? -3.744 4.404 -6.049 1.00 67.75 99 GLY A C 1
ATOM 828 O O . GLY A 1 99 ? -4.904 4.026 -5.888 1.00 67.75 99 GLY A O 1
ATOM 829 N N . TRP A 1 100 ? -3.024 4.117 -7.133 1.00 67.88 100 TRP A N 1
ATOM 830 C CA . TRP A 1 100 ? -3.483 3.296 -8.257 1.00 67.88 100 TRP A CA 1
ATOM 831 C C . TRP A 1 100 ? -3.015 1.846 -8.075 1.00 67.88 100 TRP A C 1
ATOM 833 O O . TRP A 1 100 ? -2.179 1.348 -8.823 1.00 67.88 100 TRP A O 1
ATOM 843 N N . LEU A 1 101 ? -3.491 1.188 -7.017 1.00 70.12 101 LEU A N 1
ATOM 844 C CA . LEU A 1 101 ? -3.335 -0.262 -6.868 1.00 70.12 101 LEU A CA 1
ATOM 845 C C . LEU A 1 101 ? -4.260 -0.982 -7.859 1.00 70.12 101 LEU A C 1
ATOM 847 O O . LEU A 1 101 ? -5.357 -0.494 -8.141 1.00 70.12 101 LEU A O 1
ATOM 851 N N . HIS A 1 102 ? -3.833 -2.148 -8.356 1.00 73.38 102 HIS A N 1
ATOM 852 C CA . HIS A 1 102 ? -4.692 -3.000 -9.182 1.00 73.38 102 HIS A CA 1
ATOM 853 C C . HIS A 1 102 ? -5.971 -3.351 -8.415 1.00 73.38 102 HIS A C 1
ATOM 855 O O . HIS A 1 102 ? -5.933 -3.529 -7.193 1.00 73.38 102 HIS A O 1
ATOM 861 N N . TYR A 1 103 ? -7.097 -3.444 -9.122 1.00 77.00 103 TYR A N 1
ATOM 862 C CA . TYR A 1 103 ? -8.407 -3.633 -8.500 1.00 77.00 103 TYR A CA 1
ATOM 863 C C . TYR A 1 103 ? -8.455 -4.890 -7.617 1.00 77.00 103 TYR A C 1
ATOM 865 O O . TYR A 1 103 ? -8.907 -4.815 -6.474 1.00 77.00 103 TYR A O 1
ATOM 873 N N . ASP A 1 104 ? -7.889 -6.000 -8.092 1.00 78.12 104 ASP A N 1
ATOM 874 C CA . ASP A 1 104 ? -7.847 -7.270 -7.355 1.00 78.12 104 ASP A CA 1
ATOM 875 C C . ASP A 1 104 ? -7.044 -7.152 -6.057 1.00 78.12 104 ASP A C 1
ATOM 877 O O . ASP A 1 104 ? -7.533 -7.498 -4.981 1.00 78.12 104 ASP A O 1
ATOM 881 N N . THR A 1 105 ? -5.845 -6.563 -6.130 1.00 74.88 105 THR A N 1
ATOM 882 C CA . THR A 1 105 ? -5.000 -6.302 -4.954 1.00 74.88 105 THR A CA 1
ATOM 883 C C . THR A 1 105 ? -5.711 -5.393 -3.958 1.00 74.88 105 THR A C 1
ATOM 885 O O . THR A 1 105 ? -5.587 -5.552 -2.746 1.00 74.88 105 THR A O 1
ATOM 888 N N . LEU A 1 106 ? -6.478 -4.427 -4.459 1.00 77.94 106 LEU A N 1
ATOM 889 C CA . LEU A 1 106 ? -7.225 -3.490 -3.640 1.00 77.94 106 LEU A CA 1
ATOM 890 C C . LEU A 1 106 ? -8.408 -4.176 -2.939 1.00 77.94 106 LEU A C 1
ATOM 892 O O . LEU A 1 106 ? -8.638 -3.900 -1.762 1.00 77.94 106 LEU A O 1
ATOM 896 N N . ILE A 1 107 ? -9.123 -5.092 -3.600 1.00 82.31 107 ILE A N 1
ATOM 897 C CA . ILE A 1 107 ? -10.158 -5.920 -2.959 1.00 82.31 107 ILE A CA 1
ATOM 898 C C . ILE A 1 107 ? -9.545 -6.809 -1.880 1.00 82.31 107 ILE A C 1
ATOM 900 O O . ILE A 1 107 ? -10.026 -6.814 -0.744 1.00 82.31 107 ILE A O 1
ATOM 904 N N . GLU A 1 108 ? -8.481 -7.538 -2.214 1.00 81.62 108 GLU A N 1
ATOM 905 C CA . GLU A 1 108 ? -7.818 -8.454 -1.289 1.00 81.62 108 GLU A CA 1
ATOM 906 C C . GLU A 1 108 ? -7.348 -7.715 -0.031 1.00 81.62 108 GLU A C 1
ATOM 908 O O . GLU A 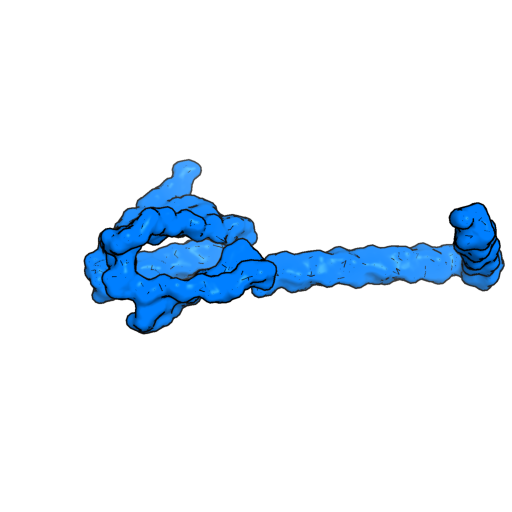1 108 ? -7.619 -8.133 1.099 1.00 81.62 108 GLU A O 1
ATOM 913 N N . LEU A 1 109 ? -6.748 -6.539 -0.222 1.00 78.94 109 LEU A N 1
ATOM 914 C CA . LEU A 1 109 ? -6.325 -5.673 0.863 1.00 78.94 109 LEU A CA 1
ATOM 915 C C . LEU A 1 109 ? -7.491 -5.260 1.767 1.00 78.94 109 LEU A C 1
ATOM 917 O O . LEU A 1 109 ? -7.402 -5.362 2.994 1.00 78.94 109 LEU A O 1
ATOM 921 N N . LYS A 1 110 ? -8.587 -4.778 1.173 1.00 82.75 110 LYS A N 1
ATOM 922 C CA . LYS A 1 110 ? -9.774 -4.350 1.923 1.00 82.75 110 LYS A CA 1
ATOM 923 C C . LYS A 1 110 ? -10.352 -5.502 2.739 1.00 82.75 110 LYS A C 1
ATOM 925 O O . LYS A 1 110 ? -10.687 -5.301 3.906 1.00 82.75 110 LYS A O 1
ATOM 930 N N . ASN A 1 111 ? -10.409 -6.696 2.154 1.00 84.75 111 ASN A N 1
ATOM 931 C CA . ASN A 1 111 ? -10.903 -7.900 2.813 1.00 84.75 111 ASN A CA 1
ATOM 932 C C . ASN A 1 111 ? -10.011 -8.322 3.985 1.00 84.75 111 ASN A C 1
ATOM 934 O O . ASN A 1 111 ? -10.526 -8.615 5.063 1.00 84.75 111 ASN A O 1
ATOM 938 N N . ASN A 1 112 ? -8.687 -8.292 3.814 1.00 83.06 112 ASN A N 1
ATOM 939 C CA . ASN A 1 112 ? -7.742 -8.629 4.879 1.00 83.06 112 ASN A CA 1
ATOM 940 C C . ASN A 1 112 ? -7.843 -7.652 6.059 1.00 83.06 112 ASN A C 1
ATOM 942 O O . ASN A 1 112 ? -7.938 -8.077 7.208 1.00 83.06 112 ASN A O 1
ATOM 946 N N . ILE A 1 113 ? -7.923 -6.345 5.789 1.00 81.88 113 ILE A N 1
ATOM 947 C CA . ILE A 1 113 ? -8.082 -5.326 6.839 1.00 81.88 113 ILE A CA 1
ATOM 948 C C . ILE A 1 113 ? -9.429 -5.469 7.548 1.00 81.88 113 ILE A C 1
ATOM 950 O O . ILE A 1 113 ? -9.491 -5.357 8.770 1.00 81.88 113 ILE A O 1
ATOM 954 N N . ALA A 1 114 ? -10.508 -5.721 6.803 1.00 84.81 114 ALA A N 1
ATOM 955 C CA . ALA A 1 114 ? -11.831 -5.918 7.385 1.00 84.81 114 ALA A CA 1
ATOM 956 C C . ALA A 1 114 ? -11.874 -7.162 8.288 1.00 84.81 114 ALA A C 1
ATOM 958 O O . ALA A 1 114 ? -12.470 -7.119 9.366 1.00 84.81 114 ALA A O 1
ATOM 959 N N . ARG A 1 115 ? -11.208 -8.250 7.880 1.00 85.75 115 ARG A N 1
ATOM 960 C CA . ARG A 1 115 ? -11.085 -9.485 8.666 1.00 85.75 115 ARG A CA 1
ATOM 961 C C . ARG A 1 115 ? -10.344 -9.243 9.981 1.00 85.75 115 ARG A C 1
ATOM 963 O O . ARG A 1 115 ? -10.849 -9.613 11.036 1.00 85.75 115 ARG A O 1
ATOM 970 N N . GLU A 1 116 ? -9.205 -8.565 9.920 1.00 84.56 116 GLU A N 1
ATOM 971 C CA . GLU A 1 116 ? -8.386 -8.212 11.088 1.00 84.56 116 GLU A CA 1
ATOM 972 C C . GLU A 1 116 ? -9.102 -7.253 12.041 1.00 84.56 116 GLU A C 1
ATOM 974 O O . GLU A 1 116 ? -9.135 -7.470 13.253 1.00 84.56 116 GLU A O 1
ATOM 979 N N . ALA A 1 117 ? -9.764 -6.228 11.500 1.00 84.62 117 ALA A N 1
ATOM 980 C CA . ALA A 1 117 ? -10.571 -5.312 12.297 1.00 84.62 117 ALA A CA 1
ATOM 981 C C . ALA A 1 117 ? -11.708 -6.052 13.022 1.00 84.62 117 ALA A C 1
ATOM 983 O O . ALA A 1 117 ? -11.939 -5.812 14.208 1.00 84.62 117 ALA A O 1
ATOM 984 N N . LYS A 1 118 ? -12.378 -6.994 12.342 1.00 85.75 118 LYS A N 1
ATOM 985 C CA . LYS A 1 118 ? -13.437 -7.820 12.937 1.00 85.75 118 LYS A CA 1
ATOM 986 C C . LYS A 1 118 ? -12.898 -8.720 14.051 1.00 85.75 118 LYS A C 1
ATOM 988 O O . LYS A 1 118 ? -13.509 -8.767 15.116 1.00 85.75 118 LYS A O 1
ATOM 993 N N . ALA A 1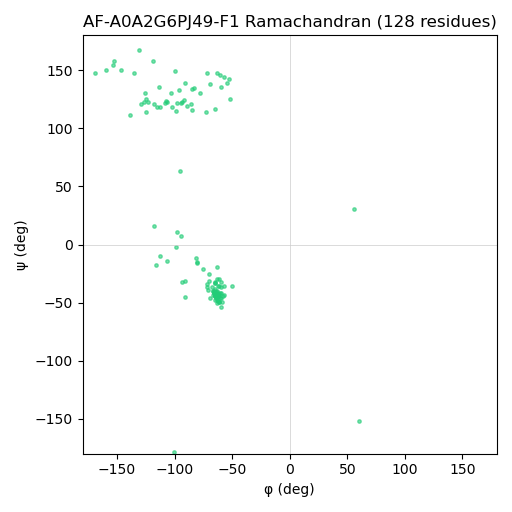 119 ? -11.758 -9.381 13.836 1.00 84.50 119 ALA A N 1
ATOM 994 C CA . ALA A 1 119 ? -11.117 -10.232 14.842 1.00 84.50 119 ALA A CA 1
ATOM 995 C C . ALA A 1 119 ? -10.809 -9.462 16.138 1.00 84.50 119 ALA A C 1
ATOM 997 O O . ALA A 1 119 ? -10.987 -9.980 17.237 1.00 84.50 119 ALA A O 1
ATOM 998 N N . ARG A 1 120 ? -10.438 -8.184 16.012 1.00 82.00 120 ARG A N 1
ATOM 999 C CA . ARG A 1 120 ? -10.061 -7.308 17.133 1.00 82.00 120 ARG A CA 1
ATOM 1000 C C . ARG A 1 120 ? -11.200 -6.452 17.678 1.00 82.00 120 ARG A C 1
ATOM 1002 O O . ARG A 1 120 ? -10.957 -5.576 18.502 1.00 82.00 120 ARG A O 1
ATOM 1009 N N . ARG A 1 121 ? -12.437 -6.674 17.214 1.00 84.50 121 ARG A N 1
ATOM 1010 C CA . ARG A 1 121 ? -13.630 -5.887 17.586 1.00 84.50 121 ARG A CA 1
ATOM 1011 C C . ARG A 1 121 ? -13.483 -4.379 17.318 1.00 84.50 121 ARG A C 1
ATOM 1013 O O . ARG A 1 121 ? -14.089 -3.556 18.000 1.00 84.50 121 ARG A O 1
ATOM 1020 N N . VAL A 1 122 ? -12.706 -4.009 16.302 1.00 85.31 122 VAL A N 1
ATOM 1021 C CA . VAL A 1 122 ? -12.553 -2.624 15.840 1.00 85.31 122 VAL A CA 1
ATOM 1022 C C . VAL A 1 122 ? -13.682 -2.292 14.864 1.00 85.31 122 VAL A C 1
ATOM 1024 O O . VAL A 1 122 ? -13.970 -3.056 13.942 1.00 85.31 122 VAL A O 1
ATOM 1027 N N . SER A 1 123 ? -14.316 -1.127 15.028 1.00 85.81 123 SER A N 1
ATOM 1028 C CA . SER A 1 123 ? -15.391 -0.688 14.130 1.00 85.81 123 SER A CA 1
ATOM 1029 C C . SER A 1 123 ? -14.849 -0.449 12.716 1.00 85.81 123 SER A C 1
ATOM 1031 O O . SER A 1 123 ? -14.020 0.439 12.507 1.00 85.81 123 SER A O 1
ATOM 1033 N N . CYS A 1 124 ? -15.316 -1.230 11.738 1.00 86.38 124 CYS A N 1
ATOM 1034 C CA . CYS A 1 124 ? -14.915 -1.114 10.337 1.00 86.38 124 CYS A CA 1
ATOM 1035 C C . CYS A 1 124 ? -16.119 -0.756 9.459 1.00 86.38 124 CYS A C 1
ATOM 1037 O O . CYS A 1 124 ? -17.097 -1.500 9.409 1.00 86.38 124 CYS A O 1
ATOM 1039 N N . LYS A 1 125 ? -16.047 0.374 8.743 1.00 87.56 125 LYS A N 1
ATOM 1040 C CA . LYS A 1 125 ? -17.062 0.784 7.755 1.00 87.56 125 LYS A CA 1
ATOM 1041 C C . LYS A 1 125 ? -16.459 0.799 6.355 1.00 87.56 125 LYS A C 1
ATOM 1043 O O . LYS A 1 125 ? -15.543 1.581 6.090 1.00 87.56 125 LYS A O 1
ATOM 1048 N N . ILE A 1 126 ? -16.998 -0.030 5.465 1.00 83.25 126 ILE A N 1
ATOM 1049 C CA . ILE A 1 126 ? -16.632 -0.070 4.046 1.00 83.25 126 ILE A CA 1
ATOM 1050 C C . ILE A 1 126 ? -17.620 0.812 3.288 1.00 83.25 126 ILE A C 1
ATOM 1052 O O . ILE A 1 126 ? -18.827 0.611 3.379 1.00 83.25 126 ILE A O 1
ATOM 1056 N N . VAL A 1 127 ? -17.111 1.819 2.583 1.00 81.44 127 VAL A N 1
ATOM 1057 C CA . VAL A 1 127 ? -17.919 2.662 1.699 1.00 81.44 127 VAL A CA 1
ATOM 1058 C C . VAL A 1 127 ? -17.927 2.000 0.319 1.00 81.44 127 VAL A C 1
ATOM 1060 O O . VAL A 1 127 ? -16.839 1.822 -0.244 1.00 81.44 127 VAL A O 1
ATOM 1063 N N . PRO A 1 128 ? -19.099 1.601 -0.210 1.00 68.19 128 PRO A N 1
ATOM 1064 C CA . PRO A 1 128 ? -19.187 1.020 -1.542 1.00 68.19 128 PRO A CA 1
ATOM 1065 C C . PRO A 1 128 ? -18.752 2.043 -2.598 1.00 68.19 128 PRO A C 1
ATOM 1067 O O . PRO A 1 128 ? -18.903 3.253 -2.415 1.00 68.19 128 PRO A O 1
ATOM 1070 N N . ILE A 1 129 ? -18.156 1.543 -3.678 1.00 61.66 129 ILE A N 1
ATOM 1071 C CA . ILE A 1 129 ? -17.895 2.333 -4.882 1.00 61.66 129 ILE A CA 1
ATOM 1072 C C . ILE A 1 129 ? -19.266 2.521 -5.539 1.00 61.66 129 ILE A C 1
ATOM 1074 O O . ILE A 1 129 ? -19.896 1.521 -5.878 1.00 61.66 129 ILE A O 1
ATOM 1078 N N . ALA A 1 130 ? -19.750 3.763 -5.583 1.00 53.31 130 ALA A N 1
ATOM 1079 C CA . ALA A 1 130 ? -20.952 4.134 -6.326 1.00 53.31 130 ALA A CA 1
ATOM 1080 C C . ALA A 1 130 ? -20.632 4.261 -7.817 1.00 53.31 130 ALA A C 1
ATOM 1082 O O . ALA A 1 130 ? -19.476 4.647 -8.119 1.00 53.31 130 ALA A O 1
#

Secondary structure (DSSP, 8-state):
-HHHHHHHHHHHHHHHHHS-HHHHHHHHHHHHHHHHHHHHHHHHTS-EEEE-SSEEEEESSTTSPPEEEEGGGEEEEEE-SSEEEEEESSS--EEEE--S--HHHHHHHHHHHHHHHHHTT-EEEEPP--

pLDDT: mean 76.77, std 10.18, range [50.16, 92.25]

Foldseek 3Di:
DVVVVVVVVVVVVVCVVPDPPVVVVVVVVVVVVVVVVVVVVQVPPFWDWDDDPFWTWIGQGNVDDIDTDGPVQFQAWEAEPQWIWTDGPPDDIDIRGNPPDDPVVSVVNLVVVVVSCVVVVHHYHYDDDD

Radius of gyration: 24.63 Å; Cα contacts (8 Å, |Δi|>4): 143; chains: 1; bounding box: 55×40×60 Å

Solvent-accessible surface area (backbone atoms only — not comparable to full-atom values): 7478 Å² total; per-residue (Å²): 121,68,71,62,52,58,53,50,53,52,52,53,51,50,52,65,70,73,45,60,70,69,59,55,53,52,51,53,50,51,54,50,51,52,49,53,48,51,52,53,61,55,65,73,77,28,68,50,73,45,81,53,100,66,30,43,36,38,25,82,32,74,89,46,72,76,43,75,42,52,55,90,48,47,53,33,38,40,38,46,82,55,33,39,35,41,32,37,74,92,49,82,66,46,77,44,63,56,67,93,59,56,69,68,62,48,50,54,47,52,51,53,53,51,51,53,30,54,78,69,73,31,53,69,48,76,49,79,80,128

Nearest PDB structures (foldseek):
  2muy-assembly1_A  TM=7.940E-01  e=2.064E-02  Escherichia coli
  9cz2-assembly1_I  TM=7.151E-01  e=2.796E-02  Escherichia coli BL21
  7wi3-assembly1_q  TM=6.218E-01  e=1.130E-01  Escherichia coli K-12
  8y8y-assembly1_A  TM=6.609E-01  e=2.490E-01  Homo sapiens
  7wi3-assembly1_r  TM=5.735E-01  e=8.866E-02  Escherichia coli K-12

Mean predicted 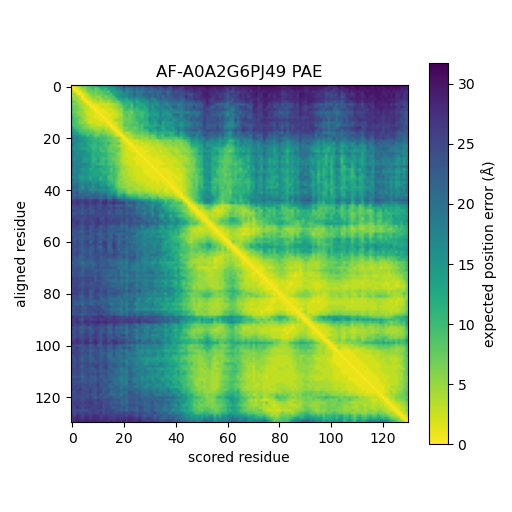aligned error: 12.85 Å

Sequence (130 aa):
MVIAAVGIDAILALLLTVVPHYLLWINLVLVNLVLLFTIWFRSTKMFYFQSDEHSLRYRTSYRSLPRRIAWEEVQAIRIGPAYIRIFLKERKSRRVSLGWLHYDTLIELKNNIAREAKARRVSCKIVPIA